Protein AF-A0A9E5ZMJ5-F1 (afdb_monomer_lite)

Sequence (137 aa):
MISENKNRILGLDLVRGMSVLLMIPVHCMLIYASMDTWETSILGKIIQVVEKGTPMFLVVMGISFAFSSRNTFSTTIRRGLKIASFGYLLNIARFIIPLLLGGIPDSFITINGLTVGDSYNFMFFLLLGDILQLAGI

Structure (mmCIF, N/CA/C/O backbon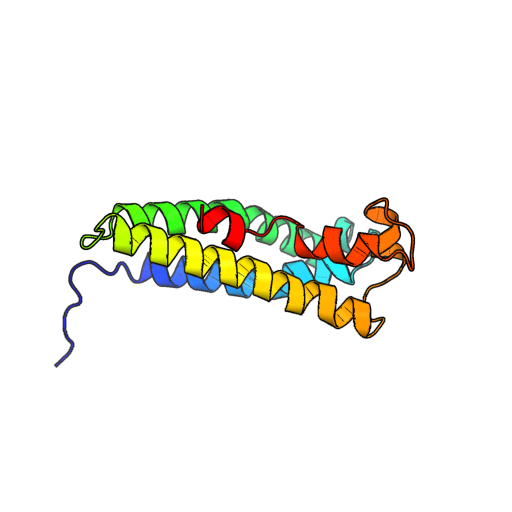e):
data_AF-A0A9E5ZMJ5-F1
#
_entry.id   AF-A0A9E5ZMJ5-F1
#
loop_
_atom_site.group_PDB
_atom_site.id
_atom_site.type_symbol
_atom_site.label_atom_id
_atom_site.label_alt_id
_atom_site.label_comp_id
_atom_site.label_asym_id
_atom_site.label_entity_id
_atom_site.label_seq_id
_atom_site.pdbx_PDB_ins_code
_atom_site.Cartn_x
_atom_site.Cartn_y
_atom_site.Cartn_z
_atom_site.occupancy
_atom_site.B_iso_or_equiv
_atom_site.auth_seq_id
_atom_site.auth_comp_id
_atom_site.auth_asym_id
_atom_site.auth_atom_id
_atom_site.pdbx_PDB_model_num
ATOM 1 N N . MET A 1 1 ? -37.280 -2.322 6.769 1.00 35.31 1 MET A N 1
ATOM 2 C CA . MET A 1 1 ? -36.601 -2.438 8.077 1.00 35.31 1 MET A CA 1
ATOM 3 C C . MET A 1 1 ? -35.104 -2.260 7.843 1.00 35.31 1 MET A C 1
ATOM 5 O O . MET A 1 1 ? -34.403 -3.229 7.599 1.00 35.31 1 MET A O 1
ATOM 9 N N . ILE A 1 2 ? -34.639 -1.009 7.776 1.00 41.50 2 ILE A N 1
ATOM 10 C CA . ILE A 1 2 ? -33.217 -0.681 7.597 1.00 41.50 2 ILE A CA 1
ATOM 11 C C . ILE A 1 2 ? -32.651 -0.597 9.011 1.00 41.50 2 ILE A C 1
ATOM 13 O O . ILE A 1 2 ? -32.982 0.327 9.748 1.00 41.50 2 ILE A O 1
ATOM 17 N N . SER A 1 3 ? -31.906 -1.612 9.444 1.00 41.53 3 SER A N 1
ATOM 18 C CA . SER A 1 3 ? -31.286 -1.595 10.766 1.00 41.53 3 SER A CA 1
ATOM 19 C C . SER A 1 3 ? -30.206 -0.513 10.794 1.00 41.53 3 SER A C 1
ATOM 21 O O . SER A 1 3 ? -29.175 -0.658 10.132 1.00 41.53 3 SER A O 1
ATOM 23 N N . GLU A 1 4 ? -30.439 0.556 11.555 1.00 47.53 4 GLU A N 1
ATOM 24 C CA . GLU A 1 4 ? -29.415 1.530 11.925 1.00 47.53 4 GLU A CA 1
ATOM 25 C C . GLU A 1 4 ? -28.241 0.812 12.596 1.00 47.53 4 GLU A C 1
ATOM 27 O O . GLU A 1 4 ? -28.310 0.367 13.745 1.00 47.53 4 GLU A O 1
ATOM 32 N N . ASN A 1 5 ? -27.137 0.684 11.865 1.00 50.47 5 ASN A N 1
ATOM 33 C CA . ASN A 1 5 ? -25.888 0.176 12.405 1.00 50.47 5 ASN A CA 1
ATOM 34 C C . ASN A 1 5 ? -25.191 1.329 13.140 1.00 50.47 5 ASN A C 1
ATOM 36 O O . ASN A 1 5 ? -24.365 2.040 12.566 1.00 50.47 5 ASN A O 1
ATOM 40 N N . LYS A 1 6 ? -25.584 1.559 14.401 1.00 54.94 6 LYS A N 1
ATOM 41 C CA . LYS A 1 6 ? -24.930 2.513 15.310 1.00 54.94 6 LYS A CA 1
ATOM 42 C C . LYS A 1 6 ? -23.413 2.261 15.298 1.00 54.94 6 LYS A C 1
ATOM 44 O O . LYS A 1 6 ? -22.961 1.229 15.787 1.00 54.94 6 LYS A O 1
ATOM 49 N N . ASN A 1 7 ? -22.658 3.222 14.759 1.00 57.19 7 ASN A N 1
ATOM 50 C CA . ASN A 1 7 ? -21.187 3.311 14.703 1.00 57.19 7 ASN A CA 1
ATOM 51 C C . ASN A 1 7 ? -20.472 2.718 13.471 1.00 57.19 7 ASN A C 1
ATOM 53 O O . ASN A 1 7 ? -19.288 2.400 13.560 1.00 57.19 7 ASN A O 1
ATOM 57 N N . ARG A 1 8 ? -21.117 2.605 12.301 1.00 64.69 8 ARG A N 1
ATOM 58 C CA . ARG A 1 8 ? -20.379 2.450 11.029 1.00 64.69 8 ARG A CA 1
ATOM 59 C C . ARG A 1 8 ? -20.386 3.754 10.247 1.00 64.69 8 ARG A C 1
ATOM 61 O O . ARG A 1 8 ? -21.429 4.188 9.769 1.00 64.69 8 ARG A O 1
ATOM 68 N N . ILE A 1 9 ? -19.215 4.369 10.105 1.00 78.19 9 ILE A N 1
ATOM 69 C CA . ILE A 1 9 ? -19.054 5.566 9.279 1.00 78.19 9 ILE A CA 1
ATOM 70 C C . ILE A 1 9 ? -18.851 5.091 7.841 1.00 78.19 9 ILE A C 1
ATOM 72 O O . ILE A 1 9 ? -17.749 4.695 7.466 1.00 78.19 9 ILE A O 1
ATOM 76 N N . LEU A 1 10 ? -19.920 5.131 7.040 1.00 81.12 10 LEU A N 1
ATOM 77 C CA . LEU A 1 10 ? -19.914 4.704 5.633 1.00 81.12 10 LEU A CA 1
ATOM 78 C C . LEU A 1 10 ? -18.753 5.333 4.840 1.00 81.12 10 LEU A C 1
ATOM 80 O O . LEU A 1 10 ? -18.136 4.672 4.011 1.00 81.12 10 LEU A O 1
ATOM 84 N N . GLY A 1 11 ? -18.423 6.594 5.136 1.00 81.75 11 GLY A N 1
ATOM 85 C CA . GLY A 1 11 ? -17.304 7.296 4.509 1.00 81.75 11 GLY A CA 1
ATOM 86 C C . GLY A 1 11 ? -15.942 6.643 4.766 1.00 81.75 11 GLY A C 1
ATOM 87 O O . GLY A 1 11 ? -15.138 6.559 3.843 1.00 81.75 11 GLY A O 1
ATOM 88 N N . LEU A 1 12 ? -15.686 6.120 5.972 1.00 83.00 12 LEU A N 1
ATOM 89 C CA . LEU A 1 12 ? -14.425 5.428 6.277 1.00 83.00 12 LEU A CA 1
ATOM 90 C C . LEU A 1 12 ? -14.331 4.094 5.526 1.00 83.00 12 LEU A C 1
ATOM 92 O O . LEU A 1 12 ? -13.279 3.772 4.974 1.00 83.00 12 LEU A O 1
ATOM 96 N N . ASP A 1 13 ? -15.443 3.358 5.451 1.00 84.19 13 ASP A N 1
ATOM 97 C CA . ASP A 1 13 ? -15.525 2.102 4.699 1.00 84.19 13 ASP A CA 1
ATOM 98 C C . ASP A 1 13 ? -15.292 2.340 3.191 1.00 84.19 13 ASP A C 1
ATOM 100 O O . ASP A 1 13 ? -14.554 1.582 2.554 1.00 84.19 13 ASP A O 1
ATOM 104 N N . LEU A 1 14 ? -15.858 3.420 2.631 1.00 85.88 14 LEU A N 1
ATOM 105 C CA . LEU A 1 14 ? -15.663 3.819 1.233 1.00 85.88 14 LEU A CA 1
ATOM 106 C C . LEU A 1 14 ? -14.199 4.166 0.949 1.00 85.88 14 LEU A C 1
ATOM 108 O O . LEU A 1 14 ? -13.616 3.610 0.022 1.00 85.88 14 LEU A O 1
ATOM 112 N N . VAL A 1 15 ? -13.598 5.053 1.751 1.00 85.69 15 VAL A N 1
ATOM 113 C CA . VAL A 1 15 ? -12.211 5.503 1.550 1.00 85.69 15 VAL A CA 1
ATOM 114 C C . VAL A 1 15 ? -11.252 4.321 1.633 1.00 85.69 15 VAL A C 1
ATOM 116 O O . VAL A 1 15 ? -10.420 4.146 0.746 1.00 85.69 15 VAL A O 1
ATOM 119 N N . ARG A 1 16 ? -11.420 3.448 2.633 1.00 82.00 16 ARG A N 1
ATOM 120 C CA . ARG A 1 16 ? -10.615 2.233 2.778 1.00 82.00 16 ARG A CA 1
ATOM 121 C C . ARG A 1 16 ? -10.718 1.326 1.549 1.00 82.00 16 ARG A C 1
ATOM 123 O O . ARG A 1 16 ? -9.697 0.836 1.071 1.00 82.00 16 ARG A O 1
ATOM 130 N N . GLY A 1 17 ? -11.933 1.083 1.053 1.00 83.81 17 GLY A N 1
ATOM 131 C CA . GLY A 1 17 ? -12.159 0.257 -0.135 1.00 83.81 17 GLY A CA 1
ATOM 132 C C . GLY A 1 17 ? -11.540 0.869 -1.392 1.00 83.81 17 GLY A C 1
ATOM 133 O O . GLY A 1 17 ? -10.832 0.182 -2.127 1.00 83.81 17 GLY A O 1
ATOM 134 N N . MET A 1 18 ? -11.737 2.173 -1.597 1.00 87.00 18 MET A N 1
ATOM 135 C CA . MET A 1 18 ? -11.164 2.912 -2.724 1.00 87.00 18 MET A CA 1
ATOM 136 C C . MET A 1 18 ? -9.637 2.863 -2.721 1.00 87.00 18 MET A C 1
ATOM 138 O O . MET A 1 18 ? -9.045 2.615 -3.766 1.00 87.00 18 MET A O 1
ATOM 142 N N . SER A 1 19 ? -8.994 3.039 -1.564 1.00 85.38 19 SER A N 1
ATOM 143 C CA . SER A 1 19 ? -7.534 2.973 -1.458 1.00 85.38 19 SER A CA 1
ATOM 144 C C . SER A 1 19 ? -6.975 1.621 -1.902 1.00 85.38 19 SER A C 1
ATOM 146 O O . SER A 1 19 ? -5.979 1.582 -2.616 1.00 85.38 19 SER A O 1
ATOM 148 N N . VAL A 1 20 ? -7.623 0.510 -1.535 1.00 83.44 20 VAL A N 1
ATOM 149 C CA . VAL A 1 20 ? -7.177 -0.833 -1.948 1.00 83.44 20 VAL A CA 1
ATOM 150 C C . VAL A 1 20 ? -7.389 -1.054 -3.448 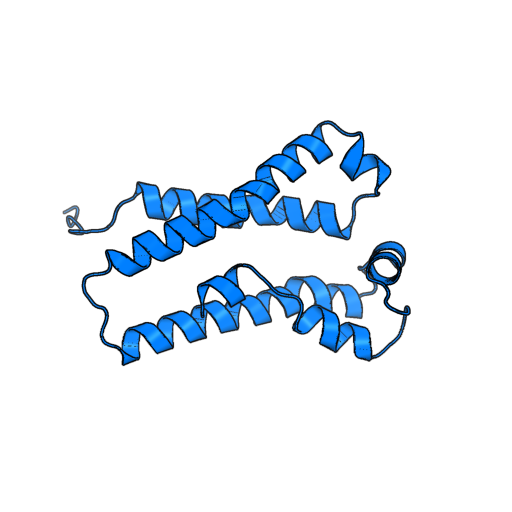1.00 83.44 20 VAL A C 1
ATOM 152 O O . VAL A 1 20 ? -6.524 -1.621 -4.110 1.00 83.44 20 VAL A O 1
ATOM 155 N N . LEU A 1 21 ? -8.506 -0.581 -4.009 1.00 87.19 21 LEU A N 1
ATOM 156 C CA . LEU A 1 21 ? -8.784 -0.710 -5.444 1.00 87.19 21 LEU A CA 1
ATOM 157 C C . LEU A 1 21 ? -7.817 0.116 -6.297 1.00 87.19 21 LEU A C 1
ATOM 159 O O . LEU A 1 21 ? -7.322 -0.374 -7.310 1.00 87.19 21 LEU A O 1
ATOM 163 N N . LEU A 1 22 ? -7.512 1.341 -5.869 1.00 88.50 22 LEU A N 1
ATOM 164 C CA . LEU A 1 22 ? -6.560 2.222 -6.545 1.00 88.50 22 LEU A CA 1
ATOM 165 C C . LEU A 1 22 ? -5.117 1.705 -6.471 1.00 88.50 22 LEU A C 1
ATOM 167 O O . LEU A 1 22 ? -4.319 2.032 -7.342 1.00 88.50 22 LEU A O 1
ATOM 171 N N . MET A 1 23 ? -4.789 0.854 -5.495 1.00 88.00 23 MET A N 1
ATOM 172 C CA . MET A 1 23 ? -3.472 0.217 -5.411 1.00 88.00 23 MET A CA 1
ATOM 173 C C . MET A 1 23 ? -3.238 -0.841 -6.492 1.00 88.00 23 MET A C 1
ATOM 175 O O . MET A 1 23 ? -2.097 -1.060 -6.889 1.00 88.00 23 MET A O 1
ATOM 179 N N . ILE A 1 24 ? -4.283 -1.482 -7.022 1.00 88.12 24 ILE A N 1
ATOM 180 C CA . ILE A 1 24 ? -4.134 -2.502 -8.074 1.00 88.12 24 ILE A CA 1
ATOM 181 C C . ILE A 1 24 ? -3.382 -1.946 -9.302 1.00 88.12 24 ILE A C 1
ATOM 183 O O . ILE A 1 24 ? -2.332 -2.501 -9.636 1.00 88.12 24 ILE A O 1
ATOM 187 N N . PRO A 1 25 ? -3.832 -0.850 -9.953 1.00 89.19 25 PRO A N 1
ATOM 188 C CA . PRO A 1 25 ? -3.120 -0.288 -11.099 1.00 89.19 25 PRO A CA 1
ATOM 189 C C . PRO A 1 25 ? -1.747 0.288 -10.731 1.00 89.19 25 PRO A C 1
ATOM 191 O O . PRO A 1 25 ? -0.837 0.196 -11.552 1.00 89.19 25 PRO A O 1
ATOM 194 N N . VAL A 1 26 ? -1.566 0.818 -9.512 1.00 90.19 26 VAL A N 1
ATOM 195 C CA . VAL A 1 26 ? -0.258 1.300 -9.025 1.00 90.19 26 VAL A CA 1
ATOM 196 C C . VAL A 1 26 ? 0.766 0.170 -9.071 1.00 90.19 26 VAL A C 1
ATOM 198 O O . VAL A 1 26 ? 1.829 0.325 -9.663 1.00 90.19 26 VAL A O 1
ATOM 201 N N . HIS A 1 27 ? 0.428 -1.000 -8.527 1.00 89.75 27 HIS A N 1
ATOM 202 C CA . HIS A 1 27 ? 1.346 -2.135 -8.507 1.00 89.75 27 HIS A CA 1
ATOM 203 C C . HIS A 1 27 ? 1.564 -2.772 -9.879 1.00 89.75 27 HIS A C 1
ATOM 205 O O . HIS A 1 27 ? 2.668 -3.230 -10.159 1.00 89.75 27 HIS A O 1
ATOM 211 N N . CYS A 1 28 ? 0.555 -2.776 -10.755 1.00 89.00 28 CYS A N 1
ATOM 212 C CA . CYS A 1 28 ? 0.765 -3.172 -12.146 1.00 89.00 28 CYS A CA 1
ATOM 213 C C . CYS A 1 28 ? 1.772 -2.238 -12.830 1.00 89.00 28 CYS A C 1
ATOM 215 O O . CYS A 1 28 ? 2.706 -2.704 -13.474 1.00 89.00 28 CYS A O 1
ATOM 217 N N . MET A 1 29 ? 1.625 -0.924 -12.662 1.00 89.12 29 MET A N 1
ATOM 218 C CA . MET A 1 29 ? 2.550 0.026 -13.269 1.00 89.12 29 MET A CA 1
ATOM 219 C C . MET A 1 29 ? 3.954 -0.086 -12.663 1.00 89.12 29 MET A C 1
ATOM 221 O O . MET A 1 29 ? 4.927 -0.088 -13.403 1.00 89.12 29 MET A O 1
ATOM 225 N N . LEU A 1 30 ? 4.065 -0.264 -11.347 1.00 87.38 30 LEU A N 1
ATOM 226 C CA . LE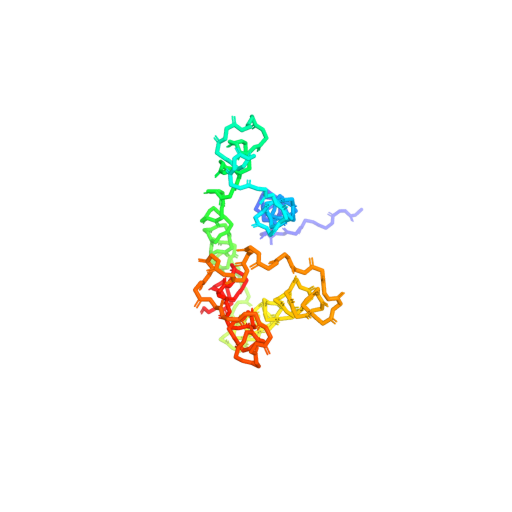U A 1 30 ? 5.346 -0.386 -10.647 1.00 87.38 30 LEU A CA 1
ATOM 227 C C . LEU A 1 30 ? 6.161 -1.610 -11.095 1.00 87.38 30 LEU A C 1
ATOM 229 O O . LEU A 1 30 ? 7.384 -1.539 -11.155 1.00 87.38 30 LEU A O 1
ATOM 233 N N . ILE A 1 31 ? 5.497 -2.727 -11.407 1.00 86.69 31 ILE A N 1
ATOM 234 C CA . ILE A 1 31 ? 6.174 -3.969 -11.814 1.00 86.69 31 ILE A CA 1
ATOM 235 C C . ILE A 1 31 ? 6.469 -3.990 -13.321 1.00 86.69 31 ILE A C 1
ATOM 237 O O . ILE A 1 31 ? 7.515 -4.489 -13.728 1.00 86.69 31 ILE A O 1
ATOM 241 N N . TYR A 1 32 ? 5.554 -3.479 -14.153 1.00 86.38 32 TYR A N 1
ATOM 242 C CA . TYR A 1 32 ? 5.597 -3.690 -15.606 1.00 86.38 32 TYR A CA 1
ATOM 243 C C . TYR A 1 32 ? 5.936 -2.446 -16.435 1.00 86.38 32 TYR A C 1
ATOM 245 O O . TYR A 1 32 ? 6.247 -2.584 -17.619 1.00 86.38 32 TYR A O 1
ATOM 253 N N . ALA A 1 33 ? 5.853 -1.234 -15.881 1.00 85.69 33 ALA A N 1
ATOM 254 C CA . ALA A 1 33 ? 6.185 -0.033 -16.640 1.00 85.69 33 ALA A CA 1
ATOM 255 C C . ALA A 1 33 ? 7.701 0.162 -16.753 1.00 85.69 33 ALA A C 1
ATOM 257 O O . ALA A 1 33 ? 8.473 -0.190 -15.864 1.00 85.69 33 ALA A O 1
ATOM 258 N N . SER A 1 34 ? 8.126 0.782 -17.855 1.00 85.12 34 SER A N 1
ATOM 259 C CA . SER A 1 34 ? 9.494 1.287 -17.970 1.00 85.12 34 SER A CA 1
ATOM 260 C C . SER A 1 34 ? 9.685 2.529 -17.092 1.00 85.12 34 SER A C 1
ATOM 262 O O . SER A 1 34 ? 8.731 3.278 -16.860 1.00 85.12 34 SER A O 1
ATOM 264 N N . MET A 1 35 ? 10.923 2.786 -16.658 1.00 82.81 35 MET A N 1
ATOM 265 C CA . MET A 1 35 ? 11.256 3.992 -15.883 1.00 82.81 35 MET A CA 1
ATOM 266 C C . MET A 1 35 ? 10.904 5.281 -16.637 1.00 82.81 35 MET A C 1
ATOM 268 O O . MET A 1 35 ? 10.370 6.217 -16.047 1.00 82.81 35 MET A O 1
ATOM 272 N N . ASP A 1 36 ? 11.090 5.294 -17.959 1.00 85.88 36 ASP A N 1
ATOM 273 C CA . ASP A 1 36 ? 10.697 6.425 -18.801 1.00 85.88 36 ASP A CA 1
ATOM 274 C C . ASP A 1 36 ? 9.182 6.682 -18.735 1.00 85.88 36 ASP A C 1
ATOM 276 O O . ASP A 1 36 ? 8.739 7.808 -18.513 1.00 85.88 36 ASP A O 1
ATOM 280 N N . THR A 1 37 ? 8.366 5.625 -18.821 1.00 85.81 37 THR A N 1
ATOM 281 C CA . THR A 1 37 ? 6.905 5.742 -18.694 1.00 85.81 37 THR A CA 1
ATOM 282 C C . THR A 1 37 ? 6.480 6.161 -17.286 1.00 85.81 37 THR A C 1
ATOM 284 O O . THR A 1 37 ? 5.502 6.895 -17.139 1.00 85.81 37 THR A O 1
ATOM 287 N N . TRP A 1 38 ? 7.191 5.713 -16.251 1.00 83.75 38 TRP A N 1
ATOM 288 C CA . TRP A 1 38 ? 6.908 6.078 -14.866 1.00 83.75 38 TRP A CA 1
ATOM 289 C C . TRP A 1 38 ? 7.108 7.577 -14.611 1.00 83.75 38 TRP A C 1
ATOM 291 O O . TRP A 1 38 ? 6.258 8.199 -13.974 1.00 83.75 38 TRP A O 1
ATOM 301 N N . GLU A 1 39 ? 8.184 8.172 -15.132 1.00 85.69 39 GLU A N 1
ATOM 302 C CA . GLU A 1 39 ? 8.562 9.561 -14.835 1.00 85.69 39 GLU A CA 1
ATOM 303 C C . GLU A 1 39 ? 7.975 10.594 -15.808 1.00 85.69 39 GLU A C 1
ATOM 305 O O . GLU A 1 39 ? 7.576 11.693 -15.402 1.00 85.69 39 GLU A O 1
ATOM 310 N N . THR A 1 40 ? 7.902 10.265 -17.100 1.00 87.00 40 THR A N 1
ATOM 311 C CA . THR A 1 40 ? 7.563 11.250 -18.139 1.00 87.00 40 THR A CA 1
ATOM 312 C C . THR A 1 40 ? 6.070 11.279 -18.459 1.00 87.00 40 THR A C 1
ATOM 314 O O . THR A 1 40 ? 5.511 12.353 -18.712 1.00 87.00 40 THR A O 1
ATOM 317 N N . SER A 1 41 ? 5.399 10.125 -18.393 1.00 91.94 41 SER A N 1
ATOM 318 C CA . SER A 1 41 ? 4.000 9.991 -18.796 1.00 91.94 41 SER A CA 1
ATOM 319 C C . SER A 1 41 ? 3.048 10.681 -17.821 1.00 91.94 41 SER A C 1
ATOM 321 O O . SER A 1 41 ? 3.209 10.634 -16.601 1.00 91.94 41 SER A O 1
ATOM 323 N N . ILE A 1 42 ? 1.974 11.257 -18.366 1.00 91.06 42 ILE A N 1
ATOM 324 C CA . ILE A 1 42 ? 0.857 11.800 -17.582 1.00 91.06 42 ILE A CA 1
ATOM 325 C C . ILE A 1 42 ? 0.259 10.707 -16.683 1.00 91.06 42 ILE A C 1
ATOM 327 O O . ILE A 1 42 ? -0.041 10.969 -15.520 1.00 91.06 42 ILE A O 1
ATOM 331 N N . LEU A 1 43 ? 0.142 9.474 -17.191 1.00 89.25 43 LEU A N 1
ATOM 332 C CA . LEU A 1 43 ? -0.351 8.340 -16.406 1.00 89.25 43 LEU A CA 1
ATOM 333 C C . LEU A 1 43 ? 0.588 7.998 -15.245 1.00 89.25 43 LEU A C 1
ATOM 335 O O . LEU A 1 43 ? 0.107 7.774 -14.137 1.00 89.25 43 LEU A O 1
ATOM 339 N N . GLY A 1 44 ? 1.904 8.026 -15.476 1.00 89.06 44 GLY A N 1
ATOM 340 C CA . GLY A 1 44 ? 2.912 7.793 -14.438 1.00 89.06 44 GLY A CA 1
ATOM 341 C C . GLY A 1 44 ? 2.811 8.819 -13.317 1.00 89.06 44 GLY A C 1
ATOM 342 O O . GLY A 1 44 ? 2.709 8.459 -12.148 1.00 89.06 44 GLY A O 1
ATOM 343 N N . LYS A 1 45 ? 2.682 10.102 -13.669 1.00 90.50 45 LYS A N 1
ATOM 344 C CA . LYS A 1 45 ? 2.486 11.187 -12.695 1.00 90.50 45 LYS A CA 1
ATOM 345 C C . LYS A 1 45 ? 1.197 11.036 -11.885 1.00 90.50 45 LYS A C 1
ATOM 347 O O . LYS A 1 45 ? 1.217 11.256 -10.676 1.00 90.50 45 LYS A O 1
ATOM 352 N N . ILE A 1 46 ? 0.087 10.646 -12.518 1.00 91.50 46 ILE A N 1
ATOM 353 C CA . ILE A 1 46 ? -1.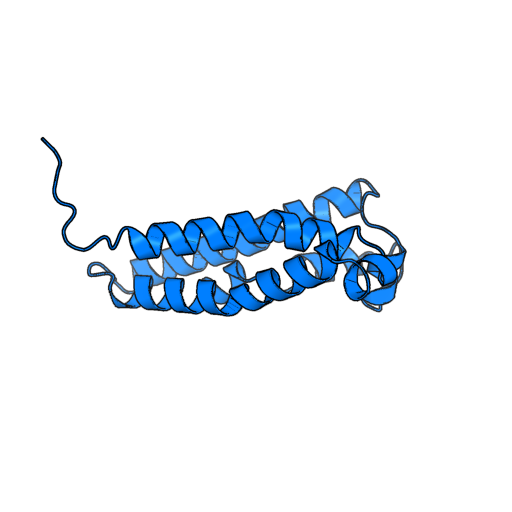175 10.375 -11.810 1.00 91.50 46 ILE A CA 1
ATOM 354 C C . ILE A 1 46 ? -0.986 9.216 -10.828 1.00 91.50 46 ILE A C 1
ATOM 356 O O . ILE A 1 46 ? -1.361 9.337 -9.663 1.00 91.50 46 ILE A O 1
ATOM 360 N N . ILE A 1 47 ? -0.372 8.117 -11.269 1.00 91.38 47 ILE A N 1
ATOM 361 C CA . ILE A 1 47 ? -0.154 6.936 -10.431 1.00 91.38 47 ILE A CA 1
ATOM 362 C C . ILE A 1 47 ? 0.787 7.231 -9.259 1.00 91.38 47 ILE A C 1
ATOM 364 O O . ILE A 1 47 ? 0.465 6.842 -8.142 1.00 91.38 47 ILE A O 1
ATOM 368 N N . GLN A 1 48 ? 1.853 8.010 -9.452 1.00 89.19 48 GLN A N 1
ATOM 369 C CA . GLN A 1 48 ? 2.722 8.462 -8.358 1.00 89.19 48 GLN A CA 1
ATOM 370 C C . GLN A 1 48 ? 1.969 9.295 -7.305 1.00 89.19 48 GLN A C 1
ATOM 372 O O . GLN A 1 48 ? 2.265 9.226 -6.112 1.00 89.19 48 GLN A O 1
ATOM 377 N N . VAL A 1 49 ? 0.985 10.103 -7.716 1.00 89.88 49 VAL A N 1
ATOM 378 C CA . VAL A 1 49 ? 0.132 10.850 -6.775 1.00 89.88 49 VAL A CA 1
ATOM 379 C C . VAL A 1 49 ? -0.821 9.908 -6.039 1.00 89.88 49 VAL A C 1
ATOM 381 O O . VAL A 1 49 ? -1.004 10.046 -4.830 1.00 89.88 49 VAL A O 1
ATOM 384 N N . VAL A 1 50 ? -1.401 8.935 -6.740 1.00 89.19 50 VAL A N 1
ATOM 385 C CA . VAL A 1 50 ? -2.285 7.921 -6.145 1.00 89.19 50 VAL A CA 1
ATOM 386 C C . VAL A 1 50 ? -1.525 7.040 -5.149 1.00 89.19 50 VAL A C 1
ATOM 388 O O . VAL A 1 50 ? -2.046 6.750 -4.072 1.00 89.19 50 VAL A O 1
ATOM 391 N N . GLU A 1 51 ? -0.279 6.674 -5.452 1.00 86.31 51 GLU A N 1
ATOM 392 C CA . GLU A 1 51 ? 0.595 5.892 -4.575 1.00 86.31 51 GLU A CA 1
ATOM 393 C C . GLU A 1 51 ? 0.843 6.603 -3.237 1.00 86.31 51 GLU A C 1
ATOM 395 O O . GLU A 1 51 ? 0.758 5.993 -2.166 1.00 86.31 51 GLU A O 1
ATOM 400 N N . LYS A 1 52 ? 1.032 7.930 -3.276 1.00 85.19 52 LYS A N 1
ATOM 401 C CA . LYS A 1 52 ? 1.137 8.782 -2.078 1.00 85.19 52 LYS A CA 1
ATOM 402 C C . LYS A 1 52 ? -0.141 8.809 -1.233 1.00 85.19 52 LYS A C 1
ATOM 404 O O . LYS A 1 52 ? -0.107 9.321 -0.119 1.00 85.19 52 LYS A O 1
ATOM 409 N N . GLY A 1 53 ? -1.250 8.242 -1.711 1.00 82.12 53 GLY A N 1
ATOM 410 C CA . GLY A 1 53 ? -2.468 7.992 -0.936 1.00 82.12 53 GLY A CA 1
ATOM 411 C C . GLY A 1 53 ? -2.354 6.826 0.057 1.00 82.12 53 GLY A C 1
ATOM 412 O O . GLY A 1 53 ? -3.226 6.662 0.909 1.00 82.12 53 GLY A O 1
ATOM 413 N N . THR A 1 54 ? -1.281 6.034 0.009 1.00 82.69 54 THR A N 1
ATOM 414 C CA . THR A 1 54 ? -1.039 4.907 0.929 1.00 82.69 54 THR A CA 1
ATOM 415 C C . THR A 1 54 ? -1.104 5.275 2.421 1.00 82.69 54 THR A C 1
ATOM 417 O O . THR A 1 54 ? -1.794 4.583 3.174 1.00 82.69 54 THR A O 1
ATOM 420 N N . PRO A 1 55 ? -0.472 6.366 2.897 1.00 85.38 55 PRO A N 1
ATOM 421 C CA . PRO A 1 55 ? -0.551 6.757 4.304 1.00 85.38 55 PRO A CA 1
ATOM 422 C C . PRO A 1 55 ? -1.983 7.086 4.740 1.00 85.38 55 PRO A C 1
ATOM 424 O O . PRO A 1 55 ? -2.352 6.809 5.879 1.00 85.38 55 PRO A O 1
ATOM 427 N N . MET A 1 56 ? -2.825 7.602 3.834 1.00 84.88 56 MET A N 1
ATOM 428 C CA . MET A 1 56 ? -4.238 7.857 4.135 1.00 84.88 56 MET A CA 1
ATOM 429 C C . MET A 1 56 ? -4.999 6.564 4.434 1.00 84.88 56 MET A C 1
ATOM 431 O O . MET A 1 56 ? -5.815 6.549 5.353 1.00 84.88 56 MET A O 1
ATOM 435 N N . PHE A 1 57 ? -4.709 5.466 3.725 1.00 86.12 57 PHE A N 1
ATOM 436 C CA . PHE A 1 57 ? -5.296 4.158 4.033 1.00 86.12 57 PHE A CA 1
ATOM 437 C C . PHE A 1 57 ? -4.949 3.704 5.455 1.00 86.12 57 PHE A C 1
ATOM 439 O O . PHE A 1 57 ? -5.838 3.283 6.197 1.00 86.12 57 PHE A O 1
ATOM 446 N N . LEU A 1 58 ? -3.678 3.828 5.847 1.00 88.06 58 LEU A N 1
ATOM 447 C CA . LEU A 1 58 ? -3.206 3.454 7.182 1.00 88.06 58 LEU A CA 1
ATOM 448 C C . LEU A 1 58 ? -3.861 4.309 8.273 1.00 88.06 58 LEU A C 1
ATOM 450 O O . LEU A 1 58 ? -4.350 3.771 9.265 1.00 88.06 58 LEU A O 1
ATOM 454 N N . VAL A 1 59 ? -3.952 5.624 8.060 1.00 88.81 59 VAL A N 1
ATOM 455 C CA . VAL A 1 59 ? -4.624 6.551 8.983 1.00 88.81 59 VAL A CA 1
ATOM 456 C C . VAL A 1 59 ? -6.106 6.200 9.130 1.00 88.81 59 VAL A C 1
ATOM 458 O O . VAL A 1 59 ? -6.604 6.082 10.248 1.00 88.81 59 VAL A O 1
ATOM 461 N N . VAL A 1 60 ? -6.819 5.969 8.025 1.00 87.25 60 VAL A N 1
ATOM 462 C CA . VAL A 1 60 ? -8.248 5.608 8.038 1.00 87.25 60 VAL A CA 1
ATOM 463 C C . VAL A 1 60 ? -8.482 4.255 8.713 1.00 87.25 60 VAL A C 1
ATOM 465 O O . VAL A 1 60 ? -9.437 4.114 9.481 1.00 87.25 60 VAL A O 1
ATOM 468 N N . MET A 1 61 ? -7.607 3.272 8.485 1.00 86.31 61 MET A N 1
ATOM 469 C CA . MET A 1 61 ? -7.617 1.992 9.201 1.00 86.31 61 MET A CA 1
ATOM 470 C C . MET A 1 61 ? -7.408 2.183 10.706 1.00 86.31 61 MET A C 1
ATOM 472 O O . MET A 1 61 ? -8.184 1.637 11.489 1.00 86.31 61 MET A O 1
ATOM 476 N N . GLY A 1 62 ? -6.429 2.998 11.109 1.00 86.94 62 GLY A N 1
ATOM 477 C CA . GLY A 1 62 ? -6.152 3.312 12.512 1.00 86.94 62 GLY A CA 1
ATOM 478 C C . GLY A 1 62 ? -7.324 4.011 13.205 1.00 86.94 62 GLY A C 1
ATOM 479 O O . GLY A 1 62 ? -7.738 3.600 14.287 1.00 86.94 62 GLY A O 1
ATOM 480 N N . ILE A 1 63 ? -7.936 5.001 12.549 1.00 86.12 63 ILE A N 1
ATOM 481 C CA . ILE A 1 63 ? -9.143 5.686 13.039 1.00 86.12 63 ILE A CA 1
ATOM 482 C C . ILE A 1 63 ? -10.296 4.685 13.176 1.00 86.12 63 ILE A C 1
ATOM 484 O O . ILE A 1 63 ? -10.919 4.590 14.232 1.00 86.12 63 ILE A O 1
ATOM 488 N N . SER A 1 64 ? -10.554 3.879 12.144 1.00 80.88 64 SER A N 1
ATOM 489 C CA . SER A 1 64 ? -11.620 2.865 12.170 1.00 80.88 64 SER A CA 1
ATOM 490 C C . SER A 1 64 ? -11.423 1.853 13.302 1.00 80.88 64 SER A C 1
ATOM 492 O O . SER A 1 64 ? -12.390 1.397 13.914 1.00 80.88 64 SER A O 1
ATOM 494 N N . PHE A 1 65 ? -10.169 1.513 13.600 1.00 80.69 65 PHE A N 1
ATOM 495 C CA . PHE A 1 65 ? -9.816 0.644 14.710 1.00 80.69 65 PHE A CA 1
ATOM 496 C C . PHE A 1 65 ? -10.035 1.321 16.074 1.00 80.69 65 PHE A C 1
ATOM 498 O O . PHE A 1 65 ? -10.630 0.704 16.961 1.00 80.69 65 PHE A O 1
ATOM 505 N N . ALA A 1 66 ? -9.633 2.588 16.227 1.00 81.19 66 ALA A N 1
ATOM 506 C CA . ALA A 1 66 ? -9.789 3.365 17.459 1.00 81.19 66 ALA A CA 1
ATOM 507 C C . ALA A 1 66 ? -11.263 3.589 17.846 1.00 81.19 66 ALA A C 1
ATOM 509 O O . ALA A 1 66 ? -11.613 3.511 19.021 1.00 81.19 66 ALA A O 1
ATOM 510 N N . PHE A 1 67 ? -12.144 3.800 16.864 1.00 75.25 67 PHE A N 1
ATOM 511 C CA . PHE A 1 67 ? -13.587 3.972 17.087 1.00 75.25 67 PHE A CA 1
ATOM 512 C C . PHE A 1 67 ? -14.367 2.644 17.210 1.00 75.25 67 PHE A C 1
ATOM 514 O O . PHE A 1 67 ? -15.585 2.653 17.410 1.00 75.25 67 PHE A O 1
ATOM 521 N N . SER A 1 68 ? -13.705 1.484 17.113 1.00 72.75 68 SER A N 1
ATOM 522 C CA . SER A 1 68 ? -14.366 0.176 17.218 1.00 72.75 68 SER A CA 1
ATOM 523 C C . SER A 1 68 ? -14.735 -0.147 18.675 1.00 72.75 68 SER A C 1
ATOM 525 O O . SER A 1 68 ? -13.888 -0.453 19.509 1.00 72.75 68 SER A O 1
ATOM 527 N N . SER A 1 69 ? -16.037 -0.145 18.978 1.00 58.72 69 SER A N 1
ATOM 528 C CA . SER A 1 69 ? -16.589 -0.298 20.337 1.00 58.72 69 SER A CA 1
ATOM 529 C C . SER A 1 69 ? -16.564 -1.724 20.918 1.00 58.72 69 SER A C 1
ATOM 531 O O . SER A 1 69 ? -17.044 -1.939 22.029 1.00 58.72 69 SER A O 1
ATOM 533 N N . ARG A 1 70 ? -16.030 -2.720 20.192 1.00 62.59 70 ARG A N 1
ATOM 534 C CA . ARG A 1 70 ? -16.003 -4.145 20.601 1.00 62.59 70 ARG A CA 1
ATOM 535 C C . ARG A 1 70 ? -14.606 -4.767 20.515 1.00 62.59 70 ARG A C 1
ATOM 537 O O . ARG A 1 70 ? -14.438 -5.834 19.926 1.00 62.59 70 ARG A O 1
ATOM 544 N N . ASN A 1 71 ? -13.602 -4.092 21.064 1.00 63.66 71 ASN A N 1
ATOM 545 C CA . ASN A 1 71 ? -12.211 -4.540 21.009 1.00 63.66 71 ASN A CA 1
ATOM 546 C C . ASN A 1 71 ? -11.789 -5.186 22.340 1.00 63.66 71 ASN A C 1
ATOM 548 O O . ASN A 1 71 ? -11.228 -4.532 23.212 1.00 63.66 71 ASN A O 1
ATOM 552 N N . THR A 1 72 ? -12.031 -6.486 22.512 1.00 80.44 72 THR A N 1
ATOM 553 C CA . THR A 1 72 ? -11.294 -7.269 23.522 1.00 80.44 72 THR A CA 1
ATOM 554 C C . THR A 1 72 ? -9.888 -7.548 22.984 1.00 80.44 72 THR A C 1
ATOM 556 O O . THR A 1 72 ? -9.742 -7.802 21.787 1.00 80.44 72 THR A O 1
ATOM 559 N N . PHE A 1 73 ? -8.862 -7.580 23.838 1.00 79.56 73 PHE A N 1
ATOM 560 C CA . PHE A 1 73 ? -7.464 -7.830 23.441 1.00 79.56 73 PHE A CA 1
ATOM 561 C C . PHE A 1 73 ? -7.302 -9.020 22.472 1.00 79.56 73 PHE A C 1
ATOM 563 O O . PHE A 1 73 ? -6.703 -8.892 21.405 1.00 79.56 73 PHE A O 1
ATOM 570 N N . SER A 1 74 ? -7.951 -10.150 22.776 1.00 82.81 74 SER A N 1
ATOM 571 C CA . SER A 1 74 ? -7.942 -11.343 21.916 1.00 82.81 74 SER A CA 1
ATOM 572 C C . SER A 1 74 ? -8.567 -11.100 20.530 1.00 82.81 74 SER A C 1
ATOM 574 O O . SER A 1 74 ? -8.043 -11.552 19.510 1.00 82.81 74 SER A O 1
ATOM 576 N N . THR A 1 75 ? -9.660 -10.332 20.457 1.00 82.12 75 THR A N 1
ATOM 577 C CA . THR A 1 75 ? -10.319 -10.001 19.181 1.00 82.12 75 THR A CA 1
ATOM 578 C C . THR A 1 75 ? -9.494 -9.042 18.326 1.00 82.12 75 THR A C 1
ATOM 580 O O . THR A 1 75 ? -9.504 -9.165 17.102 1.00 82.12 75 THR A O 1
ATOM 583 N N . THR A 1 76 ? -8.745 -8.137 18.958 1.00 83.38 76 THR A N 1
ATOM 584 C CA . THR A 1 76 ? -7.811 -7.224 18.291 1.00 83.38 76 THR A CA 1
ATOM 585 C C . THR A 1 76 ? -6.652 -7.987 17.664 1.00 83.38 76 THR A C 1
ATOM 587 O O . THR A 1 76 ? -6.438 -7.866 16.461 1.00 83.38 76 THR A O 1
ATOM 590 N N . ILE A 1 77 ? -5.971 -8.843 18.434 1.00 87.00 77 ILE A N 1
ATOM 591 C CA . ILE A 1 77 ? -4.844 -9.646 17.931 1.00 87.00 77 ILE A CA 1
ATOM 592 C C . ILE A 1 77 ? -5.280 -10.521 16.760 1.00 87.00 77 ILE A C 1
ATOM 594 O O . ILE A 1 77 ? -4.624 -10.553 15.723 1.00 87.00 77 ILE A O 1
ATOM 598 N N . ARG A 1 78 ? -6.425 -11.203 16.882 1.00 88.00 78 ARG A N 1
ATOM 599 C CA . ARG A 1 78 ? -6.931 -12.062 15.805 1.00 88.00 78 ARG A CA 1
ATOM 600 C C . ARG A 1 78 ? -7.237 -11.273 14.529 1.00 88.00 78 ARG A C 1
ATOM 602 O O . ARG A 1 78 ? -7.058 -11.800 13.434 1.00 88.00 78 ARG A O 1
ATOM 609 N N . ARG A 1 79 ? -7.714 -10.029 14.654 1.00 86.88 79 ARG A N 1
ATOM 610 C CA . ARG A 1 79 ? -7.942 -9.136 13.509 1.00 86.88 79 ARG A CA 1
ATOM 611 C C . ARG A 1 79 ? -6.622 -8.697 12.879 1.00 86.88 79 ARG A C 1
ATOM 613 O O . ARG A 1 79 ? -6.497 -8.846 11.668 1.00 86.88 79 ARG A O 1
ATOM 620 N N . GLY A 1 80 ? -5.658 -8.240 13.678 1.00 88.44 80 GLY A N 1
ATOM 621 C CA . GLY A 1 80 ? -4.328 -7.839 13.208 1.00 88.44 80 GLY A CA 1
ATOM 622 C C . GLY A 1 80 ? -3.612 -8.973 12.476 1.00 88.44 80 GLY A C 1
ATOM 623 O O . GLY A 1 80 ? -3.304 -8.847 11.294 1.00 88.44 80 GLY A O 1
ATOM 624 N N . LEU A 1 81 ? -3.517 -10.149 13.107 1.00 90.94 81 LEU A N 1
ATOM 625 C CA . LEU A 1 81 ? -2.936 -11.352 12.499 1.00 90.94 81 LEU A CA 1
ATOM 626 C C . LEU A 1 81 ? -3.633 -11.752 11.200 1.00 90.94 81 LEU A C 1
ATOM 628 O O . LEU A 1 81 ? -2.967 -12.149 10.249 1.00 90.94 81 LEU A O 1
ATOM 632 N N . LYS A 1 82 ? -4.965 -11.641 11.130 1.00 91.06 82 LYS A N 1
ATOM 633 C CA . LYS A 1 82 ? -5.716 -11.934 9.903 1.00 91.06 82 LYS A CA 1
ATOM 634 C C . LYS A 1 82 ? -5.335 -10.963 8.784 1.00 91.06 82 LYS A C 1
ATOM 636 O O . LYS A 1 82 ? -5.126 -11.407 7.662 1.00 91.06 82 LYS A O 1
ATOM 641 N N . ILE A 1 83 ? -5.235 -9.668 9.080 1.00 89.62 83 ILE A N 1
ATOM 64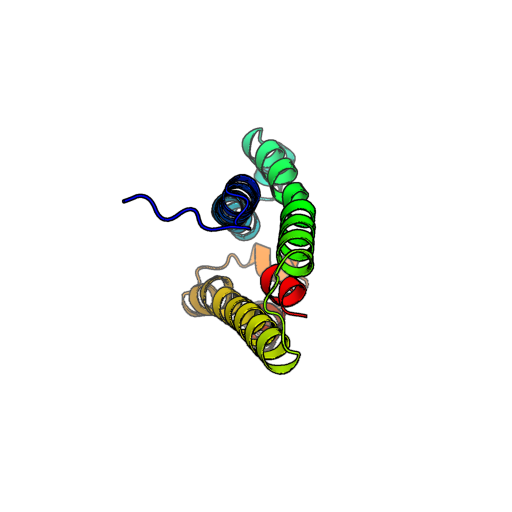2 C CA . ILE A 1 83 ? -4.872 -8.635 8.100 1.00 89.62 83 ILE A CA 1
ATOM 643 C C . ILE A 1 83 ? -3.413 -8.809 7.649 1.00 89.62 83 ILE A C 1
ATOM 645 O O . ILE A 1 83 ? -3.166 -8.853 6.445 1.00 89.62 83 ILE A O 1
ATOM 649 N N . ALA A 1 84 ? -2.482 -9.029 8.581 1.00 90.75 84 ALA A N 1
ATOM 650 C CA . ALA A 1 84 ? -1.079 -9.294 8.268 1.00 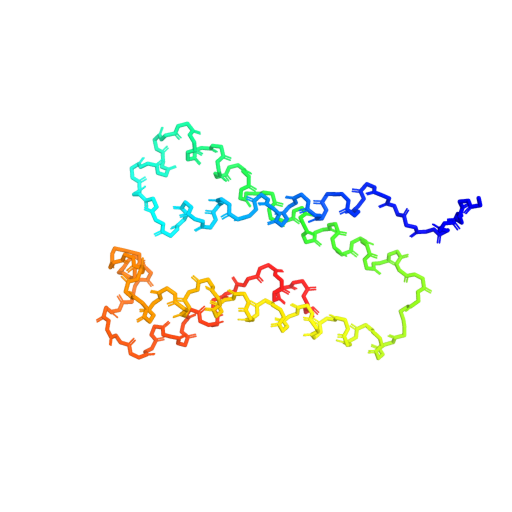90.75 84 ALA A CA 1
ATOM 651 C C . ALA A 1 84 ? -0.911 -10.560 7.409 1.00 90.75 84 ALA A C 1
ATOM 653 O O . ALA A 1 84 ? -0.204 -10.548 6.404 1.00 90.75 84 ALA A O 1
ATOM 654 N N . SER A 1 85 ? -1.635 -11.633 7.748 1.00 91.06 85 SER A N 1
ATOM 655 C CA . SER A 1 85 ? -1.644 -12.884 6.975 1.00 91.06 85 SER A CA 1
ATOM 656 C C . SER A 1 85 ? -2.149 -12.672 5.543 1.00 91.06 85 SER A C 1
ATOM 658 O O . SER A 1 85 ? -1.589 -13.237 4.606 1.00 91.06 85 SER A O 1
ATOM 660 N N . PHE A 1 86 ? -3.175 -11.831 5.346 1.00 91.69 86 PHE A N 1
ATOM 661 C CA . PHE A 1 86 ? -3.612 -11.442 4.002 1.00 91.69 86 PHE A CA 1
ATOM 662 C C . PHE A 1 86 ? -2.544 -10.649 3.247 1.00 91.69 86 PHE A C 1
ATOM 664 O O . PHE A 1 86 ? -2.404 -10.860 2.049 1.00 91.69 86 PHE A O 1
ATOM 671 N N . GLY A 1 87 ? -1.768 -9.797 3.921 1.00 90.56 87 GLY A N 1
ATOM 672 C CA . GLY A 1 87 ? -0.632 -9.103 3.311 1.00 90.56 87 GLY A CA 1
ATOM 673 C C . GLY A 1 87 ? 0.413 -10.070 2.746 1.00 90.56 87 GLY A C 1
ATOM 674 O O . GLY A 1 87 ? 0.809 -9.945 1.591 1.00 90.56 87 GLY A O 1
ATOM 675 N N . TYR A 1 88 ? 0.803 -11.097 3.504 1.00 91.12 88 TYR A N 1
ATOM 676 C CA . TYR A 1 88 ? 1.713 -12.133 2.992 1.00 91.12 88 TYR A CA 1
ATOM 677 C C . TYR A 1 88 ? 1.104 -12.951 1.847 1.00 91.12 88 TYR A C 1
ATOM 679 O O . TYR A 1 88 ? 1.783 -13.240 0.863 1.00 91.12 88 TYR A O 1
ATOM 687 N N . LEU A 1 89 ? -0.186 -13.292 1.931 1.00 92.06 89 LEU A N 1
ATOM 688 C CA . LEU A 1 89 ? -0.879 -14.005 0.854 1.00 92.06 89 LEU A CA 1
ATOM 689 C C . LEU A 1 89 ? -0.919 -13.169 -0.434 1.00 92.06 89 LEU A C 1
ATOM 691 O O . LEU A 1 89 ? -0.689 -13.699 -1.521 1.00 92.06 89 LEU A O 1
ATOM 695 N N . LEU A 1 90 ? -1.151 -11.861 -0.319 1.00 90.88 90 LEU A N 1
ATOM 696 C CA . LEU A 1 90 ? -1.097 -10.947 -1.457 1.00 90.88 90 LEU A CA 1
ATOM 697 C C . LEU A 1 90 ? 0.304 -10.859 -2.059 1.00 90.88 90 LEU A C 1
ATOM 699 O O . LEU A 1 90 ? 0.404 -10.875 -3.281 1.00 90.88 90 LEU A O 1
ATOM 703 N N . ASN A 1 91 ? 1.373 -10.841 -1.257 1.00 91.06 91 ASN A N 1
ATOM 704 C CA . ASN A 1 91 ? 2.740 -10.894 -1.788 1.00 91.06 91 ASN A CA 1
ATOM 705 C C . ASN A 1 91 ? 3.001 -12.174 -2.583 1.00 91.06 91 ASN A C 1
ATOM 707 O O . ASN A 1 91 ? 3.606 -12.123 -3.653 1.00 91.06 91 ASN A O 1
ATOM 711 N N . ILE A 1 92 ? 2.497 -13.317 -2.109 1.00 90.06 92 ILE A N 1
ATOM 712 C CA . ILE A 1 92 ? 2.587 -14.580 -2.850 1.00 90.06 92 ILE A CA 1
ATOM 713 C C . ILE A 1 92 ? 1.865 -14.452 -4.193 1.00 90.06 92 ILE A C 1
ATOM 715 O O . ILE A 1 92 ? 2.438 -14.752 -5.239 1.00 90.06 92 ILE A O 1
ATOM 719 N N . ALA A 1 93 ? 0.627 -13.960 -4.185 1.00 89.69 93 ALA A N 1
ATOM 720 C CA . ALA A 1 93 ? -0.157 -13.810 -5.405 1.00 89.69 93 ALA A CA 1
ATOM 721 C C . ALA A 1 93 ? 0.444 -12.785 -6.384 1.00 89.69 93 ALA A C 1
ATOM 723 O O . ALA A 1 93 ? 0.404 -12.995 -7.594 1.00 89.69 93 ALA A O 1
ATOM 724 N N . ARG A 1 94 ? 1.003 -11.685 -5.869 1.00 86.56 94 ARG A N 1
ATOM 725 C CA . ARG A 1 94 ? 1.551 -10.577 -6.659 1.00 86.56 94 ARG A CA 1
ATOM 726 C C . ARG A 1 94 ? 2.947 -10.855 -7.198 1.00 86.56 94 ARG A C 1
ATOM 728 O O . ARG A 1 94 ? 3.224 -10.455 -8.321 1.00 86.56 94 ARG A O 1
ATOM 735 N N . PHE A 1 95 ? 3.824 -11.469 -6.409 1.00 87.94 95 PHE A N 1
ATOM 736 C CA . PHE A 1 95 ? 5.233 -11.625 -6.770 1.00 87.94 95 PHE A CA 1
ATOM 737 C C . PHE A 1 95 ? 5.616 -13.080 -7.010 1.00 87.94 95 PHE A C 1
ATOM 739 O O . PHE A 1 95 ? 6.196 -13.384 -8.044 1.00 87.94 95 PHE A O 1
ATOM 746 N N . ILE A 1 96 ? 5.259 -13.998 -6.109 1.00 86.44 96 ILE A N 1
ATOM 747 C CA . ILE A 1 96 ? 5.699 -15.398 -6.214 1.00 86.44 96 ILE A CA 1
ATOM 748 C C . ILE A 1 96 ? 5.055 -16.095 -7.415 1.00 86.44 96 ILE A C 1
ATOM 750 O O . ILE A 1 96 ? 5.759 -16.757 -8.173 1.00 86.44 96 ILE A O 1
ATOM 754 N N . ILE A 1 97 ? 3.746 -15.921 -7.633 1.00 88.00 97 ILE A N 1
ATOM 755 C CA . ILE A 1 97 ? 3.065 -16.526 -8.789 1.00 88.00 97 ILE A CA 1
ATOM 756 C C . ILE A 1 97 ? 3.650 -15.992 -10.111 1.00 88.00 97 ILE A C 1
ATOM 758 O O . ILE A 1 97 ? 4.059 -16.816 -10.931 1.00 88.00 97 ILE A O 1
ATOM 762 N N . PRO A 1 98 ? 3.773 -14.666 -10.342 1.00 86.56 98 PRO A N 1
ATOM 763 C CA . PRO A 1 98 ? 4.386 -14.171 -11.573 1.00 86.56 98 PRO A CA 1
ATOM 764 C C . PRO A 1 98 ? 5.861 -14.542 -11.716 1.00 86.56 98 PRO A C 1
ATOM 766 O O . PRO A 1 98 ? 6.291 -14.814 -12.830 1.00 86.56 98 PRO A O 1
ATOM 769 N N . LEU A 1 99 ? 6.628 -14.618 -10.623 1.00 86.38 99 LEU A N 1
ATOM 770 C CA . LEU A 1 99 ? 8.029 -15.044 -10.667 1.00 86.38 99 LEU A CA 1
ATOM 771 C C . LEU A 1 99 ? 8.164 -16.498 -11.147 1.00 86.38 99 LEU A C 1
ATOM 773 O O . LEU A 1 99 ? 8.998 -16.780 -12.000 1.00 86.38 99 LEU A O 1
ATOM 777 N N . LEU A 1 100 ? 7.309 -17.406 -10.661 1.00 85.88 100 LEU A N 1
ATOM 778 C CA . LEU A 1 100 ? 7.285 -18.809 -11.101 1.00 85.88 100 LEU A CA 1
ATOM 779 C C . LEU A 1 100 ? 6.868 -18.967 -12.569 1.00 85.88 100 LEU A C 1
ATOM 781 O O . LEU A 1 100 ? 7.317 -19.893 -13.238 1.00 85.88 100 LEU A O 1
ATOM 785 N N . LEU A 1 101 ? 6.010 -18.074 -13.065 1.00 87.00 101 LEU A N 1
ATOM 786 C CA . LEU A 1 101 ? 5.538 -18.075 -14.451 1.00 87.00 101 LEU A CA 1
ATOM 787 C C . LEU A 1 101 ? 6.461 -17.303 -15.410 1.00 87.00 101 LEU A C 1
ATOM 789 O O . LEU A 1 101 ? 6.150 -17.215 -16.595 1.00 87.00 101 LEU A O 1
ATOM 793 N N . GLY A 1 102 ? 7.563 -16.722 -14.920 1.00 83.38 102 GLY A N 1
ATOM 794 C CA . GLY A 1 102 ? 8.448 -15.870 -15.723 1.00 83.38 102 GLY A CA 1
ATOM 795 C C . GLY A 1 102 ? 7.799 -14.552 -16.167 1.00 83.38 102 GLY A C 1
ATOM 796 O O . GLY A 1 102 ? 8.209 -13.960 -17.158 1.00 83.38 102 GLY A O 1
ATOM 797 N N . GLY A 1 103 ? 6.757 -14.104 -15.464 1.00 82.00 103 GLY A N 1
ATOM 798 C CA . GLY A 1 103 ? 6.033 -12.869 -15.755 1.00 82.00 103 GLY A CA 1
ATOM 799 C C . GLY A 1 103 ? 6.706 -11.607 -15.214 1.00 82.00 103 GLY A C 1
ATOM 800 O O . GLY A 1 103 ? 6.369 -10.522 -15.668 1.00 82.00 103 GLY A O 1
ATOM 801 N N . ILE A 1 104 ? 7.642 -11.708 -14.262 1.00 84.06 104 ILE A N 1
ATOM 802 C CA . ILE A 1 104 ? 8.354 -10.530 -13.738 1.00 84.06 104 ILE A CA 1
ATOM 803 C C . ILE A 1 104 ? 9.495 -10.147 -14.692 1.00 84.06 104 ILE A C 1
ATOM 805 O O . ILE A 1 104 ? 10.328 -11.003 -14.983 1.00 84.06 104 ILE A O 1
ATOM 809 N N . PRO A 1 105 ? 9.585 -8.879 -15.140 1.00 83.62 105 PRO A N 1
ATOM 810 C CA . PRO A 1 105 ? 10.695 -8.422 -15.969 1.00 83.62 105 PRO A CA 1
ATOM 811 C C . PRO A 1 105 ? 12.045 -8.527 -15.247 1.00 83.62 105 PRO A C 1
ATOM 813 O O . PRO A 1 105 ? 12.174 -8.102 -14.098 1.00 83.62 105 PRO A O 1
ATOM 816 N N . ASP A 1 106 ? 13.087 -8.979 -15.947 1.00 83.31 106 ASP A N 1
ATOM 817 C CA . ASP A 1 106 ? 14.456 -9.044 -15.405 1.00 83.31 106 ASP A CA 1
ATOM 818 C C . ASP A 1 106 ? 14.982 -7.665 -14.970 1.00 83.31 106 ASP A C 1
ATOM 820 O O . ASP A 1 106 ? 15.740 -7.536 -14.003 1.00 83.31 106 ASP A O 1
ATOM 824 N N . SER A 1 107 ? 14.531 -6.607 -15.650 1.00 80.31 107 SER A N 1
ATOM 825 C CA . SER A 1 107 ? 14.807 -5.220 -15.272 1.00 80.31 107 SER A CA 1
ATOM 826 C C . SER A 1 107 ? 14.298 -4.903 -13.865 1.00 80.31 107 SER A C 1
ATOM 828 O O . SER A 1 107 ? 14.999 -4.259 -13.094 1.00 80.31 107 SER A O 1
ATOM 830 N N . PHE A 1 108 ? 13.123 -5.401 -13.479 1.00 82.12 108 PHE A N 1
ATOM 831 C CA . PHE A 1 108 ? 12.578 -5.180 -12.142 1.00 82.12 108 PHE A CA 1
ATOM 832 C C . PHE A 1 108 ? 13.431 -5.866 -11.066 1.00 82.12 108 PHE A C 1
ATOM 834 O O . PHE A 1 108 ? 13.715 -5.273 -10.029 1.00 82.12 108 PHE A O 1
ATOM 841 N N . ILE A 1 109 ? 13.895 -7.092 -11.317 1.00 82.25 109 ILE A N 1
ATOM 842 C CA . ILE A 1 109 ? 14.731 -7.851 -10.371 1.00 82.25 109 ILE A CA 1
ATOM 843 C C . ILE A 1 109 ? 16.083 -7.148 -10.171 1.00 82.25 109 ILE A C 1
ATOM 845 O O . ILE A 1 109 ? 16.502 -6.900 -9.041 1.00 82.25 109 ILE A O 1
ATOM 849 N N . THR A 1 110 ? 16.727 -6.747 -11.267 1.00 82.50 110 THR A N 1
ATOM 850 C CA . THR A 1 110 ? 18.040 -6.083 -11.238 1.00 82.50 110 THR A CA 1
ATOM 851 C C . THR A 1 110 ? 18.002 -4.695 -10.596 1.00 82.50 110 THR A C 1
ATOM 853 O O . THR A 1 110 ? 18.913 -4.352 -9.844 1.00 82.50 110 THR A O 1
ATOM 856 N N . ILE A 1 111 ? 16.935 -3.915 -10.807 1.00 81.88 111 ILE A N 1
ATOM 857 C CA . ILE A 1 111 ? 16.748 -2.600 -10.163 1.00 81.88 111 ILE A CA 1
ATOM 858 C C . ILE A 1 111 ? 16.594 -2.734 -8.642 1.00 81.88 111 ILE A C 1
ATOM 860 O O . ILE A 1 111 ? 17.056 -1.873 -7.898 1.00 81.88 111 ILE A O 1
ATOM 864 N N . ASN A 1 112 ? 16.008 -3.835 -8.166 1.00 81.31 112 ASN A N 1
ATOM 865 C CA . ASN A 1 112 ? 15.924 -4.143 -6.736 1.00 81.31 112 ASN A CA 1
ATOM 866 C C . ASN A 1 112 ? 17.252 -4.675 -6.151 1.00 81.31 112 ASN A C 1
ATOM 868 O O . ASN A 1 112 ? 17.291 -5.073 -4.988 1.00 81.31 112 ASN A O 1
ATOM 872 N N . GLY A 1 113 ? 18.342 -4.686 -6.929 1.00 80.56 113 GLY A N 1
ATOM 873 C CA . GLY A 1 113 ? 19.658 -5.162 -6.493 1.00 80.56 113 GLY A CA 1
ATOM 874 C C . GLY A 1 113 ? 19.761 -6.684 -6.382 1.00 80.56 113 GLY A C 1
ATOM 875 O O . GLY A 1 113 ? 20.663 -7.186 -5.714 1.00 80.56 113 GLY A O 1
ATOM 876 N N . LEU A 1 114 ? 18.838 -7.416 -7.010 1.00 83.56 114 LEU A N 1
ATOM 877 C CA . LEU A 1 114 ? 18.773 -8.872 -6.974 1.00 83.56 114 LEU A CA 1
ATOM 878 C C . LEU A 1 114 ? 19.345 -9.495 -8.252 1.00 83.56 114 LEU A C 1
ATOM 880 O O . LEU A 1 114 ? 19.299 -8.915 -9.339 1.00 83.56 114 LEU A O 1
ATOM 884 N N . THR A 1 115 ? 19.860 -10.715 -8.127 1.00 82.00 115 THR A N 1
ATOM 885 C CA . THR A 1 115 ? 20.374 -11.524 -9.237 1.00 82.00 115 THR A CA 1
ATOM 886 C C . THR A 1 115 ? 19.254 -12.372 -9.837 1.00 82.00 115 THR A C 1
ATOM 888 O O . THR A 1 115 ? 18.526 -13.071 -9.133 1.00 82.00 115 THR A O 1
ATOM 891 N N . VAL A 1 116 ? 19.091 -12.330 -11.160 1.00 79.19 116 VAL A N 1
ATOM 892 C CA . VAL A 1 116 ? 18.067 -13.130 -11.852 1.00 79.19 116 VAL A CA 1
ATOM 893 C C . VAL A 1 116 ? 18.368 -14.622 -11.670 1.00 79.19 116 VAL A C 1
ATOM 895 O O . VAL A 1 116 ? 19.494 -15.064 -11.881 1.00 79.19 116 VAL A O 1
ATOM 898 N N . GLY A 1 117 ? 17.356 -15.396 -11.270 1.00 76.31 117 GLY A N 1
ATOM 899 C CA . GLY A 1 117 ? 17.471 -16.844 -11.063 1.00 76.31 117 GLY A CA 1
ATOM 900 C C . GLY A 1 117 ? 17.931 -17.281 -9.668 1.00 76.31 117 GLY A C 1
ATOM 901 O O . GLY A 1 117 ? 18.011 -18.483 -9.423 1.00 76.31 117 GLY A O 1
ATOM 902 N N . ASP A 1 118 ? 18.189 -16.354 -8.740 1.00 84.50 118 ASP A N 1
ATOM 903 C CA . ASP A 1 118 ? 18.505 -16.718 -7.357 1.00 84.50 118 ASP A CA 1
ATOM 904 C C . ASP A 1 118 ? 17.249 -17.137 -6.572 1.00 84.50 118 ASP A C 1
ATOM 906 O O . ASP A 1 118 ? 16.200 -16.486 -6.599 1.00 84.50 118 ASP A O 1
ATOM 910 N N . SER A 1 119 ? 17.389 -18.223 -5.812 1.00 81.44 119 SER A N 1
ATOM 911 C CA . SER A 1 119 ? 16.432 -18.679 -4.804 1.00 81.44 119 SER A CA 1
ATOM 912 C C . SER A 1 119 ? 16.118 -17.619 -3.736 1.00 81.44 119 SER A C 1
ATOM 914 O O . SER A 1 119 ? 15.006 -17.595 -3.202 1.00 81.44 119 SER A O 1
ATOM 916 N N . TYR A 1 120 ? 17.052 -16.702 -3.457 1.00 85.56 120 TYR A N 1
ATOM 917 C CA . TYR A 1 120 ? 16.857 -15.610 -2.503 1.00 85.56 120 TYR A CA 1
ATOM 918 C C . TYR A 1 120 ? 15.736 -14.641 -2.919 1.00 85.56 120 TYR A C 1
ATOM 920 O O . TYR A 1 120 ? 15.043 -14.091 -2.059 1.00 85.56 120 TYR A O 1
ATOM 928 N N . ASN A 1 121 ? 15.474 -14.498 -4.223 1.00 85.38 121 ASN A N 1
ATOM 929 C CA . ASN A 1 121 ? 14.441 -13.599 -4.747 1.00 85.38 121 ASN A CA 1
ATOM 930 C C . ASN A 1 121 ? 13.048 -13.948 -4.217 1.00 85.38 121 ASN A C 1
ATOM 932 O O . ASN A 1 121 ? 12.253 -13.059 -3.918 1.00 85.38 121 ASN A O 1
ATOM 936 N N . PHE A 1 122 ? 12.761 -15.241 -4.041 1.00 85.06 122 PHE A N 1
ATOM 937 C CA . PHE A 1 122 ? 11.491 -15.698 -3.480 1.00 85.06 122 PHE A CA 1
ATOM 938 C C . PHE A 1 122 ? 11.309 -15.214 -2.042 1.00 85.06 122 PHE A C 1
ATOM 940 O O . PHE A 1 122 ? 10.244 -14.715 -1.683 1.00 85.06 122 PHE A O 1
ATOM 947 N N . MET A 1 123 ? 12.354 -15.331 -1.221 1.00 87.31 123 MET A N 1
ATOM 948 C CA . MET A 1 123 ? 12.302 -14.901 0.173 1.00 87.31 123 MET A CA 1
ATOM 949 C C . MET A 1 123 ? 12.201 -13.377 0.276 1.00 87.31 123 MET A C 1
ATOM 951 O O . MET A 1 123 ? 11.381 -12.878 1.046 1.00 87.31 123 MET A O 1
ATOM 955 N N . PHE A 1 124 ? 12.963 -12.650 -0.546 1.00 88.69 124 PHE A N 1
ATOM 956 C CA . PHE A 1 124 ? 12.906 -11.193 -0.609 1.00 88.69 124 PHE A CA 1
ATOM 957 C C . PHE A 1 124 ? 11.502 -10.693 -0.964 1.00 88.69 124 PHE A C 1
ATOM 959 O O . PHE A 1 124 ? 10.931 -9.901 -0.221 1.00 88.69 124 PHE A O 1
ATOM 966 N N . PHE A 1 125 ? 10.905 -11.185 -2.054 1.00 87.88 125 PHE A N 1
ATOM 967 C CA . PHE A 1 125 ? 9.583 -10.723 -2.481 1.00 87.88 125 PHE A CA 1
ATOM 968 C C . PHE A 1 125 ? 8.449 -11.162 -1.550 1.00 87.88 125 PHE A C 1
ATOM 970 O O . PHE A 1 125 ? 7.446 -10.460 -1.427 1.00 87.88 125 PHE A O 1
ATOM 977 N N . LEU A 1 126 ? 8.595 -12.297 -0.862 1.00 87.25 126 LEU A N 1
ATOM 978 C CA . LEU A 1 126 ? 7.637 -12.720 0.157 1.00 87.25 126 LEU A CA 1
ATOM 979 C C . LEU A 1 126 ? 7.666 -11.785 1.376 1.00 87.25 126 LEU A C 1
ATOM 981 O O . LEU A 1 126 ? 6.605 -11.417 1.887 1.00 87.25 126 LEU A O 1
ATOM 985 N N . LEU A 1 127 ? 8.863 -11.382 1.812 1.00 86.75 127 LEU A N 1
ATOM 986 C CA . LEU A 1 127 ? 9.093 -10.489 2.955 1.00 86.75 127 LEU A CA 1
ATOM 987 C C . LEU A 1 127 ? 9.015 -8.997 2.608 1.00 86.75 127 LEU A C 1
ATOM 989 O O . LEU A 1 127 ? 9.100 -8.169 3.514 1.00 86.75 127 LEU A O 1
ATOM 993 N N . LEU A 1 128 ? 8.859 -8.647 1.331 1.00 87.62 128 LEU A N 1
ATOM 994 C CA . LEU A 1 128 ? 8.721 -7.264 0.896 1.00 87.62 128 LEU A CA 1
ATOM 995 C C . LEU A 1 128 ? 7.527 -6.625 1.615 1.00 87.62 128 LEU A C 1
ATOM 997 O O . LEU A 1 128 ? 6.409 -7.132 1.545 1.00 87.62 128 LEU A O 1
ATOM 1001 N N . GLY A 1 129 ? 7.767 -5.532 2.336 1.00 82.31 129 GLY A N 1
ATOM 1002 C CA . GLY A 1 129 ? 6.738 -4.913 3.168 1.00 82.31 129 GLY A CA 1
ATOM 1003 C C . GLY A 1 129 ? 5.523 -4.471 2.350 1.00 82.31 129 GLY A C 1
ATOM 1004 O O . GLY A 1 129 ? 5.668 -3.770 1.351 1.00 82.31 129 GLY A O 1
ATOM 1005 N N . ASP A 1 130 ? 4.326 -4.850 2.801 1.00 86.56 130 ASP A N 1
ATOM 1006 C CA . ASP A 1 130 ? 3.048 -4.423 2.215 1.00 86.56 130 ASP A CA 1
ATOM 1007 C C . ASP A 1 130 ? 2.203 -3.646 3.239 1.00 86.56 130 ASP A C 1
ATOM 1009 O O . ASP A 1 130 ? 2.291 -3.849 4.455 1.00 86.56 130 ASP A O 1
ATOM 1013 N N . ILE A 1 131 ? 1.340 -2.761 2.741 1.00 87.25 131 ILE A N 1
ATOM 1014 C CA . ILE A 1 131 ? 0.464 -1.900 3.541 1.00 87.25 131 ILE A CA 1
ATOM 1015 C C . ILE A 1 131 ? -0.447 -2.703 4.476 1.00 87.25 131 ILE A C 1
ATOM 1017 O O . ILE A 1 131 ? -0.763 -2.235 5.568 1.00 87.25 131 ILE A O 1
ATOM 1021 N N . LEU A 1 132 ? -0.858 -3.916 4.088 1.00 85.94 132 LEU A N 1
ATOM 1022 C CA . LEU A 1 132 ? -1.664 -4.790 4.940 1.00 85.94 132 LEU A CA 1
ATOM 1023 C C . LEU A 1 132 ? -0.834 -5.465 6.031 1.00 85.94 132 LEU A C 1
ATOM 1025 O O . LEU A 1 132 ? -1.352 -5.690 7.121 1.00 85.94 132 LEU A O 1
ATOM 1029 N N . GLN A 1 133 ? 0.440 -5.768 5.773 1.00 89.19 133 GLN A N 1
ATOM 1030 C CA . GLN A 1 133 ? 1.335 -6.275 6.816 1.00 89.19 133 GLN A CA 1
ATOM 1031 C C . GLN A 1 133 ? 1.524 -5.207 7.890 1.00 89.19 133 GLN A C 1
ATOM 1033 O O . GLN A 1 133 ? 1.338 -5.488 9.069 1.00 89.19 133 GLN A O 1
ATOM 1038 N N . LEU A 1 134 ? 1.779 -3.966 7.466 1.00 88.00 134 LEU A N 1
ATOM 1039 C CA . LEU A 1 134 ? 1.959 -2.836 8.373 1.00 88.00 134 LEU A CA 1
ATOM 1040 C C . LEU A 1 134 ? 0.672 -2.504 9.136 1.00 88.00 134 LEU A C 1
ATOM 1042 O O . LEU A 1 134 ? 0.724 -2.233 10.326 1.00 88.00 134 LEU A O 1
ATOM 1046 N N . ALA A 1 135 ? -0.492 -2.586 8.491 1.00 86.38 135 ALA A N 1
ATOM 1047 C CA . ALA A 1 135 ? -1.766 -2.314 9.153 1.00 86.38 135 ALA A CA 1
ATOM 1048 C C . ALA A 1 135 ? -2.271 -3.451 10.065 1.00 86.38 135 ALA A C 1
ATOM 1050 O O . ALA A 1 135 ? -3.275 -3.279 10.761 1.00 86.38 135 ALA A O 1
ATOM 1051 N N . GLY A 1 136 ? -1.649 -4.631 10.002 1.00 83.06 136 GLY A N 1
ATOM 1052 C CA . GLY A 1 136 ? -1.954 -5.767 10.871 1.00 83.06 136 GLY A CA 1
ATOM 1053 C C . GLY A 1 136 ? -1.117 -5.819 12.153 1.00 83.06 136 GLY A C 1
ATOM 1054 O O . GLY A 1 136 ? -1.450 -6.618 13.033 1.00 83.06 136 GLY A O 1
ATOM 1055 N N . ILE A 1 137 ? -0.061 -5.002 12.235 1.00 81.12 137 ILE A N 1
ATOM 1056 C CA . ILE A 1 137 ? 0.841 -4.835 13.387 1.00 81.12 137 ILE A CA 1
ATOM 1057 C C . ILE A 1 137 ? 0.308 -3.711 14.278 1.00 81.12 137 ILE A C 1
ATOM 1059 O O . ILE A 1 137 ? 0.257 -3.936 15.509 1.00 81.12 137 ILE A O 1
#

Secondary structure (DSSP, 8-state):
-----TT--HHHHHHHHHHHHHHHHHHHHHHHS-HHHHHHSHHHHHHHHHHTTHHHHHHHHHHHHHT-S---HHHHHHHHHHHHHHHHHHHIIIIIHHHHTT-S-HHHHHHTTPPTT-THHHHHHHHS--HHHHHH-

pLDDT: mean 83.14, std 10.08, range [35.31, 92.06]

Foldseek 3Di:
DPDPPPQDDVVLVVLLVVLVVLVVVLLVCLQPPDPCCLPPPPVNVVSVVSVVCLVVNLVSLVVSVVSDPDDDPVVLLVQLVVLLVVQLVVLCVSPVVCLVVVNGDPVSQVVVVHDRPDPVSNVCSSPPDDSSNVSSD

Radius of gyration: 17.98 Å; chains: 1; bounding box: 57×31×42 Å